Protein AF-A0A7S0C0J3-F1 (afdb_monomer)

Sequence (155 aa):
MLMSYGDRIESPFVNVDAAPNLANSPLGFLKENFEFEYLTSRITFLQGLLNWLGAIAIELIMPDPGESVASRKMDKFGGFLLINIILIMLSFYNGHMNYYPNYFMMLSRWVSVAWTRYVWRWPLRPMMILIGPSMIYTTFLGYEAFTAKSDDDDD

Organism: NCBI:txid420281

Radius of gyration: 25.5 Å; Cα contacts (8 Å, |Δi|>4): 63; chains: 1; bounding box: 83×39×64 Å

Nearest PDB structures (foldseek):
  4d2e-assembly1_B  TM=4.403E-01  e=3.940E+00  Escherichia coli K-12

Foldseek 3Di:
DDDDDDDDDDDPPPPPPPDDDDQPDPLRNCCVPPVLVSLCVVVCVLVVVLVVLLVQLCVLQDDDDPDDPVSNVVSPVVSVVSVVVNVVCQVVQCVPPPPANGPVRSVVVNVVCCCCVAPVDPPHDVVVVVVVVVVVVVVVVVVCVVPDDPPPDDD

Mean predicted aligned error: 13.35 Å

Structure (mmCIF, N/CA/C/O backbone):
data_AF-A0A7S0C0J3-F1
#
_entry.id   AF-A0A7S0C0J3-F1
#
loop_
_atom_site.group_PDB
_atom_site.id
_atom_site.type_symbol
_atom_site.label_atom_id
_atom_site.label_alt_id
_atom_site.label_comp_id
_atom_site.label_asym_id
_atom_site.label_entity_id
_atom_site.label_seq_id
_atom_site.pdbx_PDB_ins_code
_atom_site.Cartn_x
_atom_site.Cartn_y
_atom_site.Cartn_z
_atom_site.occupancy
_atom_site.B_iso_or_equiv
_atom_site.auth_seq_id
_atom_site.auth_comp_id
_atom_site.auth_asym_id
_atom_site.auth_atom_id
_atom_site.pdbx_PDB_model_num
ATOM 1 N N . MET A 1 1 ? 53.785 -19.958 -34.635 1.00 43.00 1 MET A N 1
ATOM 2 C CA . MET A 1 1 ? 52.810 -18.926 -34.228 1.00 43.00 1 MET A CA 1
ATOM 3 C C . MET A 1 1 ? 52.331 -19.314 -32.835 1.00 43.00 1 MET A C 1
ATOM 5 O O . MET A 1 1 ? 51.416 -20.112 -32.709 1.00 43.00 1 MET A O 1
ATOM 9 N N . LEU A 1 2 ? 53.096 -18.919 -31.814 1.00 37.25 2 LEU A N 1
ATOM 10 C CA . LEU A 1 2 ? 52.932 -19.354 -30.424 1.00 37.25 2 LEU A CA 1
ATOM 11 C C . LEU A 1 2 ? 52.226 -18.258 -29.621 1.00 37.25 2 LEU A C 1
ATOM 13 O O . LEU A 1 2 ? 52.558 -17.083 -29.762 1.00 37.25 2 LEU A O 1
ATOM 17 N N . MET A 1 3 ? 51.265 -18.682 -28.798 1.00 44.12 3 MET A N 1
ATOM 18 C CA . MET A 1 3 ? 50.641 -17.900 -27.731 1.00 44.12 3 MET A CA 1
ATOM 19 C C . MET A 1 3 ? 51.694 -17.252 -26.823 1.00 44.12 3 MET A C 1
ATOM 21 O O . MET A 1 3 ? 52.670 -17.903 -26.453 1.00 44.12 3 MET A O 1
ATOM 25 N N . SER A 1 4 ? 51.428 -16.021 -26.386 1.00 44.91 4 SER A N 1
ATOM 26 C CA . SER A 1 4 ? 51.983 -15.480 -25.145 1.00 44.91 4 SER A CA 1
ATOM 27 C C . SER A 1 4 ? 50.822 -15.153 -24.212 1.00 44.91 4 SER A C 1
ATOM 29 O O . SER A 1 4 ? 49.944 -14.359 -24.546 1.00 44.91 4 SER A O 1
ATOM 31 N N . TYR A 1 5 ? 50.814 -15.852 -23.084 1.00 42.97 5 TYR A N 1
ATOM 32 C CA . TYR A 1 5 ? 49.894 -15.749 -21.960 1.00 42.97 5 TYR A CA 1
ATOM 33 C C . TYR A 1 5 ? 50.676 -15.041 -20.842 1.00 42.97 5 TYR A C 1
ATOM 35 O O . TYR A 1 5 ? 51.760 -15.503 -20.489 1.00 42.97 5 TYR A O 1
ATOM 43 N N . GLY A 1 6 ? 50.157 -13.928 -20.319 1.00 38.34 6 GLY A N 1
ATOM 44 C CA . GLY A 1 6 ? 50.759 -13.159 -19.219 1.00 38.34 6 GLY A CA 1
ATOM 45 C C . GLY A 1 6 ? 50.585 -11.655 -19.441 1.00 38.34 6 GLY A C 1
ATOM 46 O O . GLY A 1 6 ? 51.317 -11.043 -20.207 1.00 38.34 6 GLY A O 1
ATOM 47 N N . ASP A 1 7 ? 49.503 -11.061 -18.946 1.00 36.84 7 ASP A N 1
ATOM 48 C CA . ASP A 1 7 ? 49.406 -10.505 -17.584 1.00 36.84 7 ASP A CA 1
ATOM 49 C C . ASP A 1 7 ? 49.758 -9.012 -17.539 1.00 36.84 7 ASP A C 1
ATOM 51 O O . ASP A 1 7 ? 50.923 -8.629 -17.408 1.00 36.84 7 ASP A O 1
ATOM 55 N N . ARG A 1 8 ? 48.715 -8.172 -17.547 1.00 40.06 8 ARG A N 1
ATOM 56 C CA . ARG A 1 8 ? 48.396 -7.285 -16.413 1.00 40.06 8 ARG A CA 1
ATOM 57 C C . ARG A 1 8 ? 47.114 -6.492 -16.674 1.00 40.06 8 ARG A C 1
ATOM 59 O O . ARG A 1 8 ? 47.096 -5.538 -17.433 1.00 40.06 8 ARG A O 1
ATOM 66 N N . ILE A 1 9 ? 46.048 -6.958 -16.028 1.00 47.50 9 ILE A N 1
ATOM 67 C CA . ILE A 1 9 ? 45.027 -6.192 -15.297 1.00 47.50 9 ILE A CA 1
ATOM 68 C C . ILE A 1 9 ? 45.136 -4.667 -15.482 1.00 47.50 9 ILE A C 1
ATOM 70 O O . ILE A 1 9 ? 45.730 -3.975 -14.661 1.00 47.50 9 ILE A O 1
ATOM 74 N N . GLU A 1 10 ? 44.495 -4.135 -16.516 1.00 41.72 10 GLU A N 1
ATOM 75 C CA . GLU A 1 10 ? 44.010 -2.759 -16.493 1.00 41.72 10 GLU A CA 1
ATOM 76 C C . GLU A 1 10 ? 42.518 -2.840 -16.201 1.00 41.72 10 GLU A C 1
ATOM 78 O O . GLU A 1 10 ? 41.691 -3.113 -17.068 1.00 41.72 10 GLU A O 1
ATOM 83 N N . SER A 1 11 ? 42.175 -2.686 -14.923 1.00 56.69 11 SER A N 1
ATOM 84 C CA . SER A 1 11 ? 40.818 -2.340 -14.529 1.00 56.69 11 SER A CA 1
ATOM 85 C C . SER A 1 11 ? 40.443 -1.054 -15.264 1.00 56.69 11 SER A C 1
ATOM 87 O O . SER A 1 11 ? 41.085 -0.030 -14.998 1.00 56.69 11 SER A O 1
ATOM 89 N N . PRO A 1 12 ? 39.409 -1.022 -16.121 1.00 44.31 12 PRO A N 1
ATOM 90 C CA . PRO A 1 12 ? 38.838 0.252 -16.464 1.00 44.31 12 PRO A CA 1
ATOM 91 C C . PRO A 1 12 ? 38.016 0.621 -15.237 1.00 44.31 12 PRO A C 1
ATOM 93 O O . PRO A 1 12 ? 36.871 0.199 -15.068 1.00 44.31 12 PRO A O 1
ATOM 96 N N . PHE A 1 13 ? 38.647 1.365 -14.328 1.00 45.75 13 PHE A N 1
ATOM 97 C CA . PHE A 1 13 ? 37.917 2.289 -13.485 1.00 45.75 13 PHE A CA 1
ATOM 98 C C . PHE A 1 13 ? 36.865 2.933 -14.379 1.00 45.75 13 PHE A C 1
ATOM 100 O O . PHE A 1 13 ? 37.190 3.506 -15.421 1.00 45.75 13 PHE A O 1
ATOM 107 N N . VAL A 1 14 ? 35.604 2.712 -14.011 1.00 50.91 14 VAL A N 1
ATOM 108 C CA . VAL A 1 14 ? 34.451 3.362 -14.617 1.00 50.91 14 VAL A CA 1
ATOM 109 C C . VAL A 1 14 ? 34.832 4.822 -14.787 1.00 50.91 14 VAL A C 1
ATOM 111 O O . VAL A 1 14 ? 35.183 5.478 -13.810 1.00 50.91 14 VAL A O 1
ATOM 114 N N . ASN A 1 15 ? 34.859 5.286 -16.032 1.00 41.25 15 ASN A N 1
ATOM 115 C CA . ASN A 1 15 ? 35.166 6.664 -16.363 1.00 41.25 15 ASN A CA 1
ATOM 116 C C . ASN A 1 15 ? 34.078 7.536 -15.715 1.00 41.25 15 ASN A C 1
ATOM 118 O O . ASN A 1 15 ? 32.964 7.633 -16.231 1.00 41.25 15 ASN A O 1
ATOM 122 N N . VAL A 1 16 ? 34.377 8.071 -14.527 1.00 52.56 16 VAL A N 1
ATOM 123 C CA . VAL A 1 16 ? 33.437 8.831 -13.683 1.00 52.56 16 VAL A CA 1
ATOM 124 C C . VAL A 1 16 ? 33.031 10.143 -14.366 1.00 52.56 16 VAL A C 1
ATOM 126 O O . VAL A 1 16 ? 31.985 10.705 -14.054 1.00 52.56 16 VAL A O 1
ATOM 129 N N . ASP A 1 17 ? 33.785 10.569 -15.379 1.00 46.69 17 ASP A N 1
ATOM 130 C CA . ASP A 1 17 ? 33.630 11.868 -16.029 1.00 46.69 17 ASP A CA 1
ATOM 131 C C . ASP A 1 17 ? 32.735 11.830 -17.284 1.00 46.69 17 ASP A C 1
ATOM 133 O O . ASP A 1 17 ? 32.555 12.848 -17.951 1.00 46.69 17 ASP A O 1
ATOM 137 N N . ALA A 1 18 ? 32.129 10.678 -17.607 1.00 43.69 18 ALA A N 1
ATOM 138 C CA . ALA A 1 18 ? 31.234 10.511 -18.761 1.00 43.69 18 ALA A CA 1
ATOM 139 C C . ALA A 1 18 ? 29.764 10.227 -18.391 1.00 43.69 18 ALA A C 1
ATOM 141 O O . ALA A 1 18 ? 28.984 9.815 -19.251 1.00 43.69 18 ALA A O 1
ATOM 142 N N . ALA A 1 19 ? 29.362 10.417 -17.131 1.00 46.34 19 ALA A N 1
ATOM 143 C CA . ALA A 1 19 ? 27.988 10.172 -16.704 1.00 46.34 19 ALA A CA 1
ATOM 144 C C . ALA A 1 19 ? 27.127 11.444 -16.868 1.00 46.34 19 ALA A C 1
ATOM 146 O O . ALA A 1 19 ? 27.309 12.405 -16.115 1.00 46.34 19 ALA A O 1
ATOM 147 N N . PRO A 1 20 ? 26.182 11.496 -17.830 1.00 47.94 20 PRO A N 1
ATOM 148 C CA . PRO A 1 20 ? 25.272 12.625 -17.947 1.00 47.94 20 PRO A CA 1
ATOM 149 C C . PRO A 1 20 ? 24.373 12.643 -16.707 1.00 47.94 20 PRO A C 1
ATOM 151 O O . PRO A 1 20 ? 23.551 11.753 -16.538 1.00 47.94 20 PRO A O 1
ATOM 154 N N . ASN A 1 21 ? 24.553 13.646 -15.840 1.00 51.59 21 ASN A N 1
ATOM 155 C CA . ASN A 1 21 ? 23.746 13.890 -14.641 1.00 51.59 21 ASN A CA 1
ATOM 156 C C . ASN A 1 21 ? 23.506 12.632 -13.796 1.00 51.59 21 ASN A C 1
ATOM 158 O O . ASN A 1 21 ? 22.384 12.141 -13.715 1.00 51.59 21 ASN A O 1
ATOM 162 N N . LEU A 1 22 ? 24.565 12.141 -13.141 1.00 51.06 22 LEU A N 1
ATOM 163 C CA . LEU A 1 22 ? 24.448 11.151 -12.071 1.00 51.06 22 LEU A CA 1
ATOM 164 C C . LEU A 1 22 ? 23.320 11.565 -11.132 1.00 51.06 22 LEU A C 1
ATOM 166 O O . LEU A 1 22 ? 23.393 12.600 -10.471 1.00 51.06 22 LEU A O 1
ATOM 170 N N . ALA A 1 23 ? 22.270 10.759 -11.107 1.00 55.09 23 ALA A N 1
ATOM 171 C CA . ALA A 1 23 ? 21.183 10.866 -10.168 1.00 55.09 23 ALA A CA 1
ATOM 172 C C . ALA A 1 23 ? 21.624 11.375 -8.783 1.00 55.09 23 ALA A C 1
ATOM 174 O O . ALA A 1 23 ? 22.298 10.675 -8.030 1.00 55.09 23 ALA A O 1
ATOM 175 N N . ASN A 1 24 ? 21.165 12.572 -8.412 1.00 69.56 24 ASN A N 1
ATOM 176 C CA . ASN A 1 24 ? 21.500 13.249 -7.149 1.00 69.56 24 ASN A CA 1
ATOM 177 C C . ASN A 1 24 ? 21.007 12.515 -5.878 1.00 69.56 24 ASN A C 1
ATOM 179 O O . ASN A 1 24 ? 21.077 13.047 -4.774 1.00 69.56 24 ASN A O 1
ATOM 183 N N . SER A 1 25 ? 20.453 11.308 -6.016 1.00 76.62 25 SER A N 1
ATOM 184 C CA . SER A 1 25 ? 20.063 10.434 -4.913 1.00 76.62 25 SER A CA 1
ATOM 185 C C . SER A 1 25 ? 20.093 8.962 -5.351 1.00 76.62 25 SER A C 1
ATOM 187 O O . SER A 1 25 ? 19.843 8.674 -6.527 1.00 76.62 25 SER A O 1
ATOM 189 N N . PRO A 1 26 ? 20.290 8.006 -4.421 1.00 77.94 26 PRO A N 1
ATOM 190 C CA . PRO A 1 26 ? 20.195 6.569 -4.712 1.00 77.94 26 PRO A CA 1
ATOM 191 C C . PRO A 1 26 ? 18.872 6.167 -5.388 1.00 77.94 26 PRO A C 1
ATOM 193 O O . PRO A 1 26 ? 18.838 5.293 -6.251 1.00 77.94 26 PRO A O 1
ATOM 196 N N . LEU A 1 27 ? 17.777 6.854 -5.045 1.00 77.81 27 LEU A N 1
ATOM 197 C CA . LEU A 1 27 ? 16.467 6.682 -5.678 1.00 77.81 27 LEU A CA 1
ATOM 198 C C . LEU A 1 27 ? 16.442 7.169 -7.130 1.00 77.81 27 LEU A C 1
ATOM 200 O O . LEU A 1 27 ? 15.814 6.531 -7.973 1.00 77.81 27 LEU A O 1
ATOM 204 N N . GLY A 1 28 ? 17.130 8.269 -7.439 1.00 76.50 28 GLY A N 1
ATOM 205 C CA . GLY A 1 28 ? 17.292 8.719 -8.818 1.00 76.50 28 GLY A CA 1
ATOM 206 C C . GLY A 1 28 ? 18.087 7.709 -9.652 1.00 76.50 28 GLY A C 1
ATOM 207 O O . GLY A 1 28 ? 17.720 7.447 -10.794 1.00 76.50 28 GLY A O 1
ATOM 208 N N . PHE A 1 29 ? 19.114 7.081 -9.063 1.00 81.62 29 PHE A N 1
ATOM 209 C CA . PHE A 1 29 ? 19.967 6.123 -9.771 1.00 81.62 29 PHE A CA 1
ATOM 210 C C . 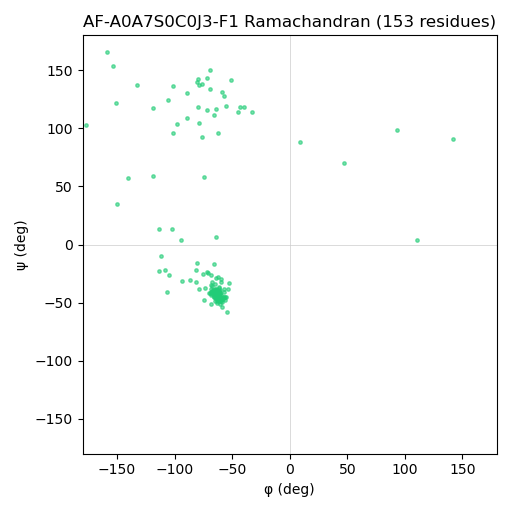PHE A 1 29 ? 19.182 4.862 -10.134 1.00 81.62 29 PHE A C 1
ATOM 212 O O . PHE A 1 29 ? 19.257 4.372 -11.265 1.00 81.62 29 PHE A O 1
ATOM 219 N N . LEU A 1 30 ? 18.368 4.377 -9.187 1.00 81.62 30 LEU A N 1
ATOM 220 C CA . LEU A 1 30 ? 17.423 3.290 -9.425 1.00 81.62 30 LEU A CA 1
ATOM 221 C C . LEU A 1 30 ? 16.411 3.660 -10.507 1.00 81.62 30 LEU A C 1
ATOM 223 O O . LEU A 1 30 ? 16.135 2.845 -11.373 1.00 81.62 30 LEU A O 1
ATOM 227 N N . LYS A 1 31 ? 15.882 4.884 -10.515 1.00 80.06 31 LYS A N 1
ATOM 228 C CA . LYS A 1 31 ? 14.927 5.312 -11.544 1.00 80.06 31 LYS A CA 1
ATOM 229 C C . LYS A 1 31 ? 15.530 5.282 -12.955 1.00 80.06 31 LYS A C 1
ATOM 231 O O . LYS A 1 31 ? 14.825 4.925 -13.893 1.0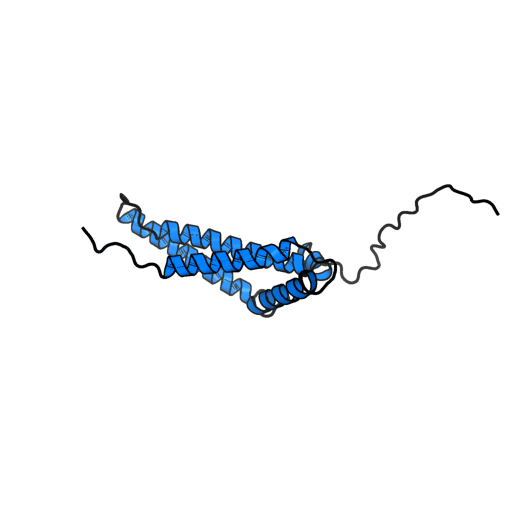0 80.06 31 LYS A O 1
ATOM 236 N N . GLU A 1 32 ? 16.799 5.647 -13.112 1.00 80.75 32 GLU A N 1
ATOM 237 C CA . GLU A 1 32 ? 17.466 5.705 -14.422 1.00 80.75 32 GLU A CA 1
ATOM 238 C C . GLU A 1 32 ? 17.904 4.334 -14.946 1.00 80.75 32 GLU A C 1
ATOM 240 O O . GLU A 1 32 ? 17.773 4.069 -16.138 1.00 80.75 32 GLU A O 1
ATOM 245 N N . ASN A 1 33 ? 18.384 3.451 -14.067 1.00 82.06 33 ASN A N 1
ATOM 246 C CA . ASN A 1 33 ? 18.978 2.171 -14.472 1.00 82.06 33 ASN A CA 1
ATOM 247 C C . ASN A 1 33 ? 18.064 0.961 -14.210 1.00 82.06 33 ASN A C 1
ATOM 249 O O . ASN A 1 33 ? 18.161 -0.061 -14.887 1.00 82.06 33 ASN A O 1
ATOM 253 N N . PHE A 1 34 ? 17.165 1.073 -13.232 1.00 83.56 34 PHE A N 1
ATOM 254 C CA . PHE A 1 34 ? 16.379 -0.019 -12.654 1.00 83.56 34 PHE A CA 1
ATOM 255 C C . PHE A 1 34 ? 14.936 0.436 -12.364 1.00 83.56 34 PHE A C 1
ATOM 257 O O . PHE A 1 34 ? 14.451 0.396 -11.231 1.00 83.56 34 PHE A O 1
ATOM 264 N N . GLU A 1 35 ? 14.243 0.906 -13.410 1.00 81.94 35 GLU A N 1
ATOM 265 C CA . GLU A 1 35 ? 12.904 1.514 -13.307 1.00 81.94 35 GLU A CA 1
ATOM 266 C C . GLU A 1 35 ? 11.896 0.609 -12.570 1.00 81.94 35 GLU A C 1
ATOM 268 O O . GLU A 1 35 ? 11.093 1.086 -11.769 1.00 81.94 35 GLU A O 1
ATOM 273 N N . PHE A 1 36 ? 11.956 -0.709 -12.787 1.00 83.50 36 PHE A N 1
ATOM 274 C CA . PHE A 1 36 ? 11.071 -1.664 -12.115 1.00 83.50 36 PHE A CA 1
ATOM 275 C C . PHE A 1 36 ? 11.325 -1.735 -10.604 1.00 83.50 36 PHE A C 1
ATOM 277 O O . PHE A 1 36 ? 10.380 -1.743 -9.816 1.00 83.50 36 PHE A O 1
ATOM 284 N N . GLU A 1 37 ? 12.589 -1.791 -10.194 1.00 84.38 37 GLU A N 1
ATOM 285 C CA . GLU A 1 37 ? 13.018 -1.857 -8.801 1.00 84.38 37 GLU A CA 1
ATOM 286 C C . GLU A 1 37 ? 12.677 -0.551 -8.070 1.00 84.38 37 GLU A C 1
ATOM 288 O O . GLU A 1 37 ? 12.185 -0.586 -6.938 1.00 84.38 37 GLU A O 1
ATOM 293 N N . TYR A 1 38 ? 12.840 0.591 -8.748 1.00 85.88 38 TYR A N 1
ATOM 294 C CA . TYR A 1 38 ? 12.381 1.893 -8.267 1.00 85.88 38 TYR A CA 1
ATOM 295 C C . TYR A 1 38 ? 10.866 1.903 -8.017 1.00 85.88 38 TYR A C 1
ATOM 297 O O . TYR A 1 38 ? 10.417 2.233 -6.916 1.00 85.88 38 TYR A O 1
ATOM 305 N N . LEU A 1 39 ? 10.076 1.512 -9.024 1.00 85.12 39 LEU A N 1
ATOM 306 C CA . LEU A 1 39 ? 8.615 1.503 -8.940 1.00 85.12 39 LEU A CA 1
ATOM 307 C C . LEU A 1 39 ? 8.121 0.539 -7.860 1.00 85.12 39 LEU A C 1
ATOM 309 O O . LEU A 1 39 ? 7.295 0.917 -7.032 1.00 85.12 39 LEU A O 1
ATOM 313 N N . THR A 1 40 ? 8.675 -0.674 -7.828 1.00 86.00 40 THR A N 1
ATOM 314 C CA . THR A 1 40 ? 8.330 -1.693 -6.832 1.00 86.00 40 THR A CA 1
ATOM 315 C C . THR A 1 40 ? 8.600 -1.174 -5.428 1.00 86.00 40 THR A C 1
ATOM 317 O O . THR A 1 40 ? 7.694 -1.203 -4.606 1.00 86.00 40 THR A O 1
ATOM 320 N N . SER A 1 41 ? 9.787 -0.616 -5.170 1.00 85.56 41 SER A N 1
ATOM 321 C CA . SER A 1 41 ? 10.148 -0.106 -3.840 1.00 85.56 41 SER A CA 1
ATOM 322 C C . SER A 1 41 ? 9.213 1.010 -3.369 1.00 85.56 41 SER A C 1
ATOM 324 O O . SER A 1 41 ? 8.822 1.036 -2.206 1.00 85.56 41 SER A O 1
ATOM 326 N N . ARG A 1 42 ? 8.819 1.932 -4.261 1.00 85.31 42 ARG A N 1
ATOM 327 C CA . ARG A 1 42 ? 7.905 3.026 -3.893 1.00 85.31 42 ARG A CA 1
ATOM 328 C C . ARG A 1 42 ? 6.481 2.546 -3.632 1.00 85.31 42 ARG A C 1
ATOM 330 O O . ARG A 1 42 ? 5.859 3.033 -2.689 1.00 85.31 42 ARG A O 1
ATOM 337 N N . ILE A 1 43 ? 5.977 1.629 -4.459 1.00 87.25 43 ILE A N 1
ATOM 338 C CA . ILE A 1 43 ? 4.618 1.086 -4.340 1.00 87.25 43 ILE A CA 1
ATOM 339 C C . ILE A 1 43 ? 4.507 0.224 -3.083 1.00 87.25 43 ILE A C 1
ATOM 341 O O . ILE A 1 43 ? 3.619 0.460 -2.268 1.00 87.25 43 ILE A O 1
ATOM 345 N N . THR A 1 44 ? 5.422 -0.729 -2.879 1.00 88.19 44 THR A N 1
ATOM 346 C CA . THR A 1 44 ? 5.356 -1.647 -1.733 1.00 88.19 44 THR A CA 1
ATOM 347 C C . THR A 1 44 ? 5.583 -0.932 -0.410 1.00 88.19 44 THR A C 1
ATOM 349 O O . THR A 1 44 ? 4.915 -1.263 0.565 1.00 88.19 44 THR A O 1
ATOM 352 N N . PHE A 1 45 ? 6.456 0.081 -0.368 1.00 88.38 45 PHE A N 1
ATOM 353 C CA . PHE A 1 45 ? 6.640 0.898 0.829 1.00 88.38 45 PHE A CA 1
ATOM 354 C C . PHE A 1 45 ? 5.367 1.665 1.190 1.00 88.38 45 PHE A C 1
ATOM 356 O O . PHE A 1 45 ? 4.911 1.583 2.329 1.00 88.38 45 PHE A O 1
ATOM 363 N N . LEU A 1 46 ? 4.766 2.381 0.228 1.00 87.69 46 LEU A N 1
ATOM 364 C CA . LEU A 1 46 ? 3.544 3.141 0.494 1.00 87.69 46 LEU A CA 1
ATOM 365 C C . LEU A 1 46 ? 2.393 2.205 0.877 1.00 87.69 46 LEU A C 1
ATOM 367 O O . LEU A 1 46 ? 1.725 2.442 1.876 1.00 87.69 46 LEU A O 1
ATOM 371 N N . GLN A 1 47 ? 2.187 1.126 0.124 1.00 88.44 47 GLN A N 1
ATOM 372 C CA . GLN A 1 47 ? 1.136 0.151 0.405 1.00 88.44 47 GLN A CA 1
ATOM 373 C C . GLN A 1 47 ? 1.335 -0.532 1.765 1.00 88.44 47 GLN A C 1
ATOM 375 O O . GLN A 1 47 ? 0.379 -0.665 2.522 1.00 88.44 47 GLN A O 1
ATOM 380 N N . GLY A 1 48 ? 2.567 -0.921 2.106 1.00 90.19 48 GLY A N 1
ATOM 381 C CA . GLY A 1 48 ? 2.892 -1.507 3.405 1.00 90.19 48 GLY A CA 1
ATOM 382 C C . GLY A 1 48 ? 2.639 -0.538 4.559 1.00 90.19 48 GLY A C 1
ATOM 383 O O . GLY A 1 48 ? 2.027 -0.919 5.553 1.00 90.19 48 GLY A O 1
ATOM 384 N N . LEU A 1 49 ? 3.034 0.727 4.400 1.00 91.00 49 LEU A N 1
ATOM 385 C CA . LEU A 1 49 ? 2.802 1.770 5.395 1.00 91.00 49 LEU A CA 1
ATOM 386 C C . LEU A 1 49 ? 1.308 2.040 5.607 1.00 91.00 49 LEU A C 1
ATOM 388 O O . LEU A 1 49 ? 0.857 2.124 6.746 1.00 91.00 49 LEU A O 1
ATOM 392 N N . LEU A 1 50 ? 0.538 2.140 4.521 1.00 91.12 50 LEU A N 1
ATOM 393 C CA . LEU A 1 50 ? -0.909 2.347 4.582 1.00 91.12 50 LEU A CA 1
ATOM 394 C C . LEU A 1 50 ? -1.627 1.161 5.224 1.00 91.12 50 LEU A C 1
ATOM 396 O O . LEU A 1 50 ? -2.493 1.369 6.068 1.00 91.12 50 LEU A O 1
ATOM 400 N N . ASN A 1 51 ? -1.246 -0.068 4.871 1.00 91.69 51 ASN A N 1
ATOM 401 C CA . ASN A 1 51 ? -1.817 -1.272 5.467 1.00 91.69 51 ASN A CA 1
ATOM 402 C C . ASN A 1 51 ? -1.510 -1.357 6.964 1.00 91.69 51 ASN A C 1
ATOM 404 O O . ASN A 1 51 ? -2.396 -1.673 7.751 1.00 91.69 51 ASN A O 1
ATOM 408 N N . TRP A 1 52 ? -0.274 -1.051 7.363 1.00 94.31 52 TRP A N 1
ATOM 409 C CA . TRP A 1 52 ? 0.131 -1.069 8.765 1.00 94.31 52 TRP A CA 1
ATOM 410 C C . TRP A 1 52 ? -0.602 -0.004 9.591 1.00 94.31 52 TRP A C 1
ATOM 412 O O . TRP A 1 52 ? -1.192 -0.325 10.619 1.00 94.31 52 TRP A O 1
ATOM 422 N N . LEU A 1 53 ? -0.646 1.245 9.113 1.00 92.38 53 LEU A N 1
ATOM 423 C CA . LEU A 1 53 ? -1.395 2.316 9.779 1.00 92.38 53 LEU A CA 1
ATOM 424 C C . LEU A 1 53 ? -2.900 2.025 9.813 1.00 92.38 53 LEU A C 1
ATOM 426 O O . LEU A 1 53 ? -3.556 2.304 10.813 1.00 92.38 53 LEU A O 1
ATOM 430 N N . GLY A 1 54 ? -3.441 1.457 8.733 1.00 91.88 54 GLY A N 1
ATOM 431 C CA . GLY A 1 54 ? -4.838 1.048 8.648 1.00 91.88 54 GLY A CA 1
ATOM 432 C C . GLY A 1 54 ? -5.182 -0.046 9.655 1.00 91.88 54 GLY A C 1
ATOM 433 O O . GLY A 1 54 ? -6.208 0.056 10.319 1.00 91.88 54 GLY A O 1
ATOM 434 N N . ALA A 1 55 ? -4.311 -1.044 9.826 1.00 93.81 55 ALA A N 1
ATOM 435 C CA . ALA A 1 55 ? -4.490 -2.095 10.824 1.00 93.81 55 ALA A CA 1
ATOM 436 C C . ALA A 1 55 ? -4.539 -1.522 12.248 1.00 93.81 55 ALA A C 1
ATOM 438 O O . ALA A 1 55 ? -5.478 -1.817 12.980 1.00 93.81 55 ALA A O 1
ATOM 439 N N . ILE A 1 56 ? -3.606 -0.627 12.599 1.00 93.06 56 ILE A N 1
ATOM 440 C CA . ILE A 1 56 ? -3.601 0.048 13.909 1.00 93.06 56 ILE A CA 1
ATOM 441 C C . ILE A 1 56 ? -4.861 0.903 14.090 1.00 93.06 56 ILE A C 1
ATOM 443 O O . ILE A 1 56 ? -5.465 0.915 15.159 1.00 93.06 56 ILE A O 1
ATOM 447 N N . ALA A 1 57 ? -5.286 1.624 13.050 1.00 92.62 57 ALA A N 1
ATOM 448 C CA . ALA A 1 57 ? -6.501 2.426 13.122 1.00 92.62 57 ALA A CA 1
ATOM 449 C C . ALA A 1 57 ? -7.745 1.554 13.363 1.00 92.62 57 ALA A C 1
ATOM 451 O O . ALA A 1 57 ? -8.607 1.942 14.146 1.00 92.62 57 ALA A O 1
ATOM 452 N N . ILE A 1 58 ? -7.831 0.385 12.720 1.00 93.31 58 ILE A N 1
ATOM 453 C CA . ILE A 1 58 ? -8.921 -0.575 12.931 1.00 93.31 58 ILE A CA 1
ATOM 454 C C . ILE A 1 58 ? -8.873 -1.140 14.350 1.00 93.31 58 ILE A C 1
ATOM 456 O O . ILE A 1 58 ? -9.914 -1.179 14.998 1.00 93.31 58 ILE A O 1
ATOM 460 N N . GLU A 1 59 ? -7.693 -1.520 14.838 1.00 92.25 59 GLU A N 1
ATOM 461 C CA . GLU A 1 59 ? -7.491 -2.030 16.199 1.00 92.25 59 GLU A CA 1
ATOM 462 C C . GLU A 1 59 ? -7.991 -1.029 17.251 1.00 92.25 59 GLU A C 1
ATOM 464 O O . GLU A 1 59 ? -8.776 -1.392 18.115 1.00 92.25 59 GLU A O 1
ATOM 469 N N . LEU A 1 60 ? -7.663 0.259 17.102 1.00 90.56 60 LEU A N 1
ATOM 470 C CA . LEU A 1 60 ? -8.140 1.318 18.003 1.00 90.56 60 LEU A CA 1
ATOM 471 C C . LEU A 1 60 ? -9.651 1.601 17.899 1.00 90.56 60 LEU A C 1
ATOM 473 O O . LEU A 1 60 ? -10.263 2.136 18.825 1.00 90.56 60 LEU A O 1
ATOM 477 N N . ILE A 1 61 ? -10.269 1.320 16.751 1.00 91.69 61 ILE A N 1
ATOM 478 C CA . ILE A 1 61 ? -11.705 1.559 16.537 1.00 91.69 61 ILE A CA 1
ATOM 479 C C . ILE A 1 61 ? -12.539 0.365 17.017 1.00 91.69 61 ILE A C 1
ATOM 481 O O . ILE A 1 61 ? -13.692 0.553 17.432 1.00 91.69 61 ILE A O 1
ATOM 485 N N . MET A 1 62 ? -11.979 -0.843 16.937 1.00 90.94 62 MET A N 1
ATOM 486 C CA . MET A 1 62 ? -12.649 -2.084 17.294 1.00 90.94 62 MET A CA 1
ATOM 487 C C . MET A 1 62 ? -12.873 -2.159 18.809 1.00 90.94 62 MET A C 1
ATOM 489 O O . MET A 1 62 ? -11.982 -1.828 19.586 1.00 90.94 62 MET A O 1
ATOM 493 N N . PRO A 1 63 ? -14.081 -2.541 19.258 1.00 86.62 63 PRO A N 1
ATOM 494 C CA . PRO A 1 63 ? -14.371 -2.521 20.672 1.00 86.62 63 PRO A CA 1
ATOM 495 C C . PRO A 1 63 ? -13.828 -3.722 21.450 1.00 86.62 63 PRO A C 1
ATOM 497 O O . PRO A 1 63 ? -14.317 -4.830 21.258 1.00 86.62 63 PRO A O 1
ATOM 500 N N . ASP A 1 64 ? -12.938 -3.478 22.417 1.00 88.81 64 ASP A N 1
ATOM 501 C CA . ASP A 1 64 ? -12.501 -4.511 23.361 1.00 88.81 64 ASP A CA 1
ATOM 502 C C . ASP A 1 64 ? -13.511 -4.785 24.498 1.00 88.81 64 ASP A C 1
ATOM 504 O O . ASP A 1 64 ? -14.074 -3.847 25.094 1.00 88.81 64 ASP A O 1
ATOM 508 N N . PRO A 1 65 ? -13.745 -6.069 24.844 1.00 83.00 65 PRO A N 1
ATOM 509 C CA . PRO A 1 65 ? -14.605 -6.453 25.955 1.00 83.00 65 PRO A CA 1
ATOM 510 C C . PRO A 1 65 ? -13.928 -6.124 27.294 1.00 83.00 65 PRO A C 1
ATOM 512 O O . PRO A 1 65 ? -12.907 -6.701 27.655 1.00 83.00 65 PRO A O 1
ATOM 515 N N . GLY A 1 66 ? -14.523 -5.203 28.057 1.00 84.00 66 GLY A N 1
ATOM 516 C CA . GLY A 1 66 ? -14.023 -4.772 29.375 1.00 84.00 66 GLY A CA 1
ATOM 517 C C . GLY A 1 66 ? -13.473 -3.345 29.419 1.00 84.00 66 GLY A C 1
ATOM 518 O O . GLY A 1 66 ? -12.995 -2.895 30.460 1.00 84.00 66 GLY A O 1
ATOM 519 N N . GLU A 1 67 ? -13.558 -2.613 28.314 1.00 84.12 67 GLU A N 1
ATOM 520 C CA . GLU A 1 67 ? -12.995 -1.275 28.218 1.00 84.12 67 GLU A CA 1
ATOM 521 C C . GLU A 1 67 ? -13.870 -0.184 28.859 1.00 84.12 67 GLU A C 1
ATOM 523 O O . GLU A 1 67 ? -15.101 -0.184 28.764 1.00 84.12 67 GLU A O 1
ATOM 528 N N . SER A 1 68 ? -13.222 0.794 29.499 1.00 88.88 68 SER A N 1
ATOM 529 C CA . SER A 1 68 ? -13.909 1.945 30.086 1.00 88.88 68 SER A CA 1
ATOM 530 C C . SER A 1 68 ? -14.490 2.876 29.010 1.00 88.88 68 SER A C 1
ATOM 532 O O . SER A 1 68 ? -13.926 3.048 27.930 1.00 88.88 68 SER A O 1
ATOM 534 N N . VAL A 1 69 ? -15.594 3.567 29.321 1.00 87.69 69 VAL A N 1
ATOM 535 C CA . VAL A 1 69 ? -16.232 4.527 28.393 1.00 87.69 69 VAL A CA 1
ATOM 536 C C . VAL A 1 69 ? -15.286 5.672 27.997 1.00 87.69 69 VAL A C 1
ATOM 538 O O . VAL A 1 69 ? -15.409 6.225 26.903 1.00 87.69 69 VAL A O 1
ATOM 541 N N . ALA A 1 70 ? -14.355 6.049 28.878 1.00 87.31 70 ALA A N 1
ATOM 542 C CA . ALA A 1 70 ? -13.376 7.101 28.612 1.00 87.31 70 ALA A CA 1
ATOM 543 C C . ALA A 1 70 ? -12.280 6.625 27.645 1.00 87.31 70 ALA A C 1
ATOM 545 O O . ALA A 1 70 ? -12.033 7.307 26.649 1.00 87.31 70 ALA A O 1
ATOM 546 N N . SER A 1 71 ? -11.706 5.441 27.889 1.00 87.00 71 SER A N 1
ATOM 547 C CA . SER A 1 71 ? -10.744 4.782 26.990 1.00 87.00 71 SER A CA 1
ATOM 548 C C . SER A 1 71 ? -11.333 4.619 25.588 1.00 87.00 71 SER A C 1
ATOM 550 O O . SER A 1 71 ? -10.761 5.121 24.627 1.00 87.00 71 SER A O 1
ATOM 552 N N . ARG A 1 72 ? -12.592 4.168 25.497 1.00 88.38 72 ARG A N 1
ATOM 553 C CA . ARG A 1 72 ? -13.300 3.978 24.220 1.00 88.38 72 ARG A CA 1
ATOM 554 C C . ARG A 1 72 ? -13.381 5.240 23.376 1.00 88.38 72 ARG A C 1
ATOM 556 O O . ARG A 1 72 ? -13.349 5.185 22.147 1.00 88.38 72 ARG A O 1
ATOM 563 N N . LYS A 1 73 ? -13.575 6.391 24.021 1.00 89.12 73 LYS A N 1
ATOM 564 C CA . LYS A 1 73 ? -13.632 7.682 23.326 1.00 89.12 73 LYS A CA 1
ATOM 565 C C . LYS A 1 73 ? -12.245 8.127 22.871 1.00 89.12 73 LYS A C 1
ATOM 567 O O . LYS A 1 73 ? -12.140 8.701 21.789 1.00 89.12 73 LYS A O 1
ATOM 572 N N . MET A 1 74 ? -11.213 7.864 23.672 1.00 91.75 74 MET A N 1
ATOM 573 C CA . MET A 1 74 ? -9.827 8.171 23.320 1.00 91.75 74 MET A CA 1
ATOM 574 C C . MET A 1 74 ? -9.319 7.294 22.175 1.00 91.75 74 MET A C 1
ATOM 576 O O . MET A 1 74 ? -8.744 7.836 21.235 1.00 91.75 74 MET A O 1
ATOM 580 N N . ASP A 1 75 ? -9.611 5.997 22.190 1.00 91.19 75 ASP A N 1
ATOM 581 C CA . ASP A 1 75 ? -9.138 5.061 21.166 1.00 91.19 75 ASP A CA 1
ATOM 582 C C . ASP A 1 75 ? -9.823 5.325 19.824 1.00 91.19 75 ASP A C 1
ATOM 584 O O . ASP A 1 75 ? -9.156 5.482 18.801 1.00 91.19 75 ASP A O 1
ATOM 588 N N . LYS A 1 76 ? -11.138 5.590 19.834 1.00 90.44 76 LYS A N 1
ATOM 589 C CA . LYS A 1 76 ? -11.842 6.084 18.640 1.00 90.44 76 LYS A CA 1
ATOM 590 C C . LYS A 1 76 ? -11.239 7.381 18.106 1.00 90.44 76 LYS A C 1
ATOM 592 O O . LYS A 1 76 ? -11.051 7.510 16.898 1.00 90.44 76 LYS A O 1
ATOM 597 N N . PHE A 1 77 ? -10.939 8.345 18.977 1.00 92.62 77 PHE A N 1
ATOM 598 C CA . PHE A 1 77 ? -10.295 9.591 18.560 1.00 92.62 77 PHE A CA 1
ATOM 599 C C . PHE A 1 77 ? -8.915 9.332 17.933 1.00 92.62 77 PHE A C 1
ATOM 601 O O . PHE A 1 77 ? -8.630 9.871 16.864 1.00 92.62 77 PHE A O 1
ATOM 608 N N . GLY A 1 78 ? -8.099 8.468 18.544 1.00 91.69 78 GLY A N 1
ATOM 609 C CA . GLY A 1 78 ? -6.796 8.051 18.024 1.00 91.69 78 GLY A CA 1
ATOM 610 C C . GLY A 1 78 ? -6.894 7.370 16.657 1.00 91.69 78 GLY A C 1
ATOM 611 O O . GLY A 1 78 ? -6.183 7.757 15.728 1.00 91.69 78 GLY A O 1
ATOM 612 N N . GLY A 1 79 ? -7.835 6.438 16.492 1.00 91.69 79 GLY A N 1
ATOM 613 C CA . GLY A 1 79 ? -8.105 5.773 15.218 1.00 91.69 79 GLY A CA 1
ATOM 614 C C . GLY A 1 79 ? -8.510 6.754 14.113 1.00 91.69 79 GLY A C 1
ATOM 615 O O . GLY A 1 79 ? -7.939 6.732 13.021 1.00 91.69 79 GLY A O 1
ATOM 616 N N . PHE A 1 80 ? -9.420 7.694 14.395 1.00 93.25 80 PHE A N 1
ATOM 617 C CA . PHE A 1 80 ? -9.793 8.732 13.423 1.00 93.25 80 PHE A CA 1
ATOM 618 C C . PHE A 1 80 ? -8.657 9.718 13.122 1.00 93.25 80 PHE A C 1
ATOM 620 O O . PHE A 1 80 ? -8.553 10.213 11.996 1.00 93.25 80 PHE A O 1
ATOM 627 N N . LEU A 1 81 ? -7.785 10.008 14.089 1.00 93.81 81 LEU A N 1
ATOM 628 C CA . LEU A 1 81 ? -6.598 10.830 13.865 1.00 93.81 81 LEU A CA 1
ATOM 629 C C . LEU A 1 81 ? -5.611 10.123 12.923 1.00 93.81 81 LEU A C 1
ATOM 631 O O . LEU A 1 81 ? -5.105 10.754 11.995 1.00 93.81 81 LEU A O 1
ATOM 635 N N . LEU A 1 82 ? -5.409 8.812 13.085 1.00 91.50 82 LEU A N 1
ATOM 636 C CA . LEU A 1 82 ? -4.604 8.004 12.164 1.00 91.50 82 LEU A CA 1
ATOM 637 C C . LEU A 1 82 ? -5.203 7.955 10.753 1.00 91.50 82 LEU A C 1
ATOM 639 O O . LEU A 1 82 ? -4.470 8.134 9.781 1.00 91.50 82 LEU A O 1
ATOM 643 N N . ILE A 1 83 ? -6.524 7.800 10.622 1.00 92.69 83 ILE A N 1
ATOM 644 C CA . ILE A 1 83 ? -7.206 7.870 9.317 1.00 92.69 83 ILE A CA 1
ATOM 645 C C . ILE A 1 83 ? -6.971 9.234 8.655 1.00 92.69 83 ILE A C 1
ATOM 647 O O . ILE A 1 83 ? -6.653 9.299 7.468 1.00 92.69 83 ILE A O 1
ATOM 651 N N . ASN A 1 84 ? -7.061 10.330 9.412 1.00 91.81 84 ASN A N 1
ATOM 652 C CA . ASN A 1 84 ? -6.762 11.662 8.883 1.00 91.81 84 ASN A CA 1
ATOM 653 C C . ASN A 1 84 ? -5.306 11.786 8.415 1.00 91.81 84 ASN A C 1
ATOM 655 O O . ASN A 1 84 ? -5.063 12.330 7.338 1.00 91.81 84 ASN A O 1
ATOM 659 N N . ILE A 1 85 ? -4.342 11.246 9.168 1.00 91.38 85 ILE A N 1
ATOM 660 C CA . ILE A 1 85 ? -2.935 11.207 8.743 1.00 91.38 85 ILE A CA 1
ATOM 661 C C . ILE A 1 85 ? -2.793 10.423 7.433 1.00 91.38 85 ILE A C 1
ATOM 663 O O . ILE A 1 85 ? -2.155 10.920 6.509 1.00 91.38 85 ILE A O 1
ATOM 667 N N . ILE A 1 86 ? -3.428 9.254 7.309 1.00 91.50 86 ILE A N 1
ATOM 668 C CA . ILE A 1 86 ? -3.428 8.453 6.075 1.00 91.50 86 ILE A CA 1
ATOM 669 C C . ILE A 1 86 ? -3.947 9.275 4.883 1.00 91.50 86 ILE A C 1
ATOM 671 O O . ILE A 1 86 ? -3.303 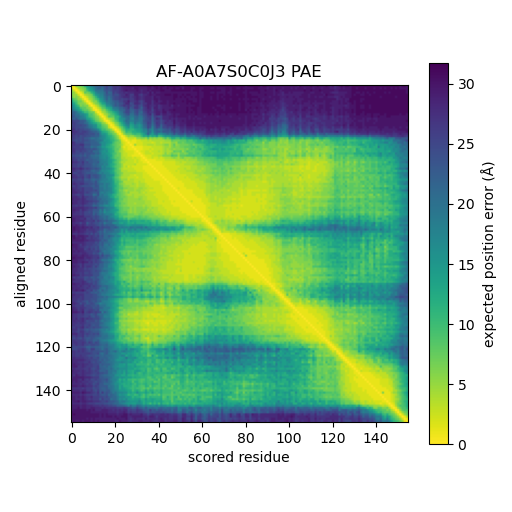9.318 3.831 1.00 91.50 86 ILE A O 1
ATOM 675 N N . LEU A 1 87 ? -5.080 9.965 5.043 1.00 89.06 87 LEU A N 1
ATOM 676 C CA . LEU A 1 87 ? -5.663 10.802 3.989 1.00 89.06 87 LEU A CA 1
ATOM 677 C C . LEU A 1 87 ? -4.746 11.973 3.607 1.00 89.06 87 LEU A C 1
ATOM 679 O O . LEU A 1 87 ? -4.584 12.268 2.420 1.00 89.06 87 LEU A O 1
ATOM 683 N N . ILE A 1 88 ? -4.099 12.603 4.591 1.00 87.81 88 ILE A N 1
ATOM 684 C CA . ILE A 1 88 ? -3.098 13.649 4.358 1.00 87.81 88 ILE A CA 1
ATOM 685 C C . ILE A 1 88 ? -1.911 13.075 3.578 1.00 87.81 88 ILE A C 1
ATOM 687 O O . ILE A 1 88 ? -1.522 13.655 2.567 1.00 87.81 88 ILE A O 1
ATOM 691 N N . MET A 1 89 ? -1.366 11.923 3.980 1.00 85.25 89 MET A N 1
ATOM 692 C CA . MET A 1 89 ? -0.252 11.280 3.276 1.00 85.25 89 MET A CA 1
ATOM 693 C C . MET A 1 89 ? -0.603 10.987 1.816 1.00 85.25 89 MET A C 1
ATOM 695 O O . MET A 1 89 ? 0.191 11.306 0.935 1.00 85.25 89 MET A O 1
ATOM 699 N N . LEU A 1 90 ? -1.797 10.452 1.545 1.00 84.44 90 LEU A N 1
ATOM 700 C CA . LEU A 1 90 ? -2.277 10.197 0.183 1.00 84.44 90 LEU A CA 1
ATOM 701 C C . LEU A 1 90 ? -2.419 11.488 -0.639 1.00 84.44 90 LEU A C 1
ATOM 703 O O . LEU A 1 90 ? -1.994 11.531 -1.795 1.00 84.44 90 LEU A O 1
ATOM 707 N N . SER A 1 91 ? -2.963 12.548 -0.035 1.00 81.62 91 SER A N 1
ATOM 708 C CA . SER A 1 91 ? -3.111 13.864 -0.668 1.00 81.62 91 SER A CA 1
ATOM 709 C C . SER A 1 91 ? -1.753 14.486 -1.021 1.00 81.62 91 SER A C 1
ATOM 711 O O . SER A 1 91 ? -1.515 14.878 -2.167 1.00 81.62 91 SER A O 1
ATOM 713 N N . PHE A 1 92 ? -0.813 14.484 -0.069 1.00 79.06 92 PHE A N 1
ATOM 714 C CA . PHE A 1 92 ? 0.548 14.974 -0.285 1.00 79.06 92 PHE A CA 1
ATOM 715 C C . PHE A 1 92 ? 1.293 14.143 -1.327 1.00 79.06 92 PHE A C 1
ATOM 717 O O . PHE A 1 92 ? 1.966 14.713 -2.188 1.00 79.06 92 PHE A O 1
ATOM 724 N N . TYR A 1 93 ? 1.156 12.815 -1.286 1.00 75.19 93 TYR A N 1
ATOM 725 C CA . TYR A 1 93 ? 1.829 11.924 -2.225 1.00 75.19 93 TYR A CA 1
ATOM 726 C C . TYR A 1 93 ? 1.382 12.186 -3.661 1.00 75.19 93 TYR A C 1
ATOM 728 O O . TYR A 1 93 ? 2.221 12.204 -4.558 1.00 75.19 93 TYR A O 1
ATOM 736 N N . ASN A 1 94 ? 0.089 12.442 -3.884 1.00 75.19 94 ASN A N 1
ATOM 737 C CA . ASN A 1 94 ? -0.426 12.710 -5.223 1.00 75.19 94 ASN A CA 1
ATOM 738 C C . ASN A 1 94 ? 0.1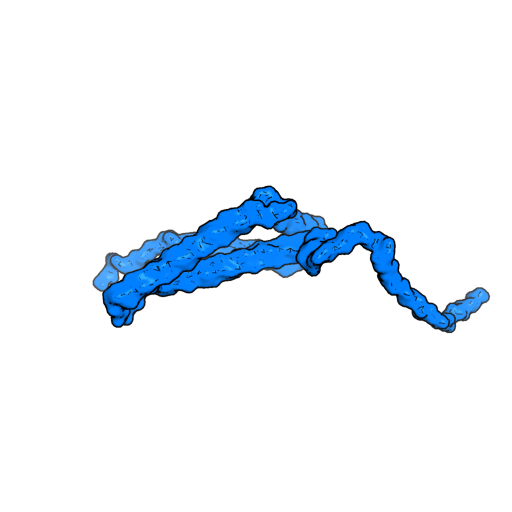49 14.012 -5.815 1.00 75.19 94 ASN A C 1
ATOM 740 O O . ASN A 1 94 ? 0.495 14.043 -6.991 1.00 75.19 94 ASN A O 1
ATOM 744 N N . GLY A 1 95 ? 0.313 15.056 -4.993 1.00 65.12 95 GLY A N 1
ATOM 745 C CA . GLY A 1 95 ? 0.861 16.350 -5.424 1.00 65.12 95 GLY A CA 1
ATOM 746 C C . GLY A 1 95 ? 2.393 16.431 -5.511 1.00 65.12 95 GLY A C 1
ATOM 747 O O . GLY A 1 95 ? 2.907 17.274 -6.237 1.00 65.12 95 GLY A O 1
ATOM 748 N N . HIS A 1 96 ? 3.134 15.568 -4.804 1.00 69.75 96 HIS A N 1
ATOM 749 C CA . HIS A 1 96 ? 4.608 15.622 -4.723 1.00 69.75 96 HIS A CA 1
ATOM 750 C C . HIS A 1 96 ? 5.321 14.582 -5.600 1.00 69.75 96 HIS A C 1
ATOM 752 O O . HIS A 1 96 ? 6.524 14.336 -5.450 1.00 69.75 96 HIS A O 1
ATOM 758 N N . MET A 1 97 ? 4.614 13.934 -6.526 1.00 68.12 97 MET A N 1
ATOM 759 C CA . MET A 1 97 ? 5.274 13.071 -7.500 1.00 68.12 97 MET A CA 1
ATOM 760 C C . MET A 1 97 ? 5.896 13.904 -8.621 1.00 68.12 97 MET A C 1
ATOM 762 O O . MET A 1 97 ? 5.230 14.345 -9.545 1.00 68.12 97 MET A O 1
ATOM 766 N N . ASN A 1 98 ? 7.219 14.045 -8.568 1.00 67.50 98 ASN A N 1
ATOM 767 C CA . ASN A 1 98 ? 7.987 14.751 -9.599 1.00 67.50 98 ASN A CA 1
ATOM 768 C C . ASN A 1 98 ? 8.084 13.985 -10.932 1.00 67.50 98 ASN A C 1
ATOM 770 O O . ASN A 1 98 ? 8.348 14.584 -11.968 1.00 67.50 98 ASN A O 1
ATOM 774 N N . TYR A 1 99 ? 7.923 12.657 -10.912 1.00 70.00 99 TYR A N 1
ATOM 775 C CA . TYR A 1 99 ? 8.189 11.792 -12.074 1.00 70.00 99 TYR A CA 1
ATOM 776 C C . TYR A 1 99 ? 6.935 11.209 -12.728 1.00 70.00 99 TYR A C 1
ATOM 778 O O . TYR A 1 99 ? 6.990 10.809 -13.887 1.00 70.00 99 TYR A O 1
ATOM 786 N N . TYR A 1 100 ? 5.823 11.145 -11.996 1.00 75.62 100 TYR A N 1
ATOM 787 C CA . TYR A 1 100 ? 4.554 10.606 -12.479 1.00 75.62 100 TYR A CA 1
ATOM 788 C C . TYR A 1 100 ? 3.430 11.573 -12.108 1.00 75.62 100 TYR A C 1
ATOM 790 O O . TYR A 1 100 ? 3.415 12.035 -10.972 1.00 75.62 100 TYR A O 1
ATOM 798 N N . PRO A 1 101 ? 2.472 11.857 -13.005 1.00 77.31 101 PRO A N 1
ATOM 799 C CA . PRO A 1 101 ? 1.422 12.844 -12.732 1.00 77.31 101 PRO A CA 1
ATOM 800 C C . PRO A 1 101 ? 0.494 12.473 -11.571 1.00 77.31 101 PRO A C 1
ATOM 802 O O . PRO A 1 101 ? -0.098 13.344 -10.947 1.00 77.31 101 PRO A O 1
ATOM 805 N N . ASN A 1 102 ? 0.313 11.176 -11.323 1.00 80.38 102 ASN A N 1
ATOM 806 C CA . ASN A 1 102 ? -0.516 10.640 -10.251 1.00 80.38 102 ASN A CA 1
ATOM 807 C C . ASN A 1 102 ? -0.088 9.197 -9.921 1.00 80.38 102 ASN A C 1
ATOM 809 O O . ASN A 1 102 ? 0.633 8.546 -10.689 1.00 80.38 102 ASN A O 1
ATOM 813 N N . TYR A 1 103 ? -0.549 8.690 -8.775 1.00 80.06 103 TYR A N 1
ATOM 814 C CA . TYR A 1 103 ? -0.164 7.367 -8.272 1.00 80.06 103 TYR A CA 1
ATOM 815 C C . TYR A 1 103 ? -0.656 6.252 -9.201 1.00 80.06 103 TYR A C 1
ATOM 817 O O . TYR A 1 103 ? 0.032 5.256 -9.421 1.00 80.06 103 TYR A O 1
ATOM 825 N N . PHE A 1 104 ? -1.824 6.455 -9.812 1.00 82.31 104 PHE A N 1
ATOM 826 C CA . PHE A 1 104 ? -2.414 5.510 -10.751 1.00 82.31 104 PHE A CA 1
ATOM 827 C C . PHE A 1 104 ? -1.550 5.323 -12.007 1.00 82.31 104 PHE A C 1
ATOM 829 O O . PHE A 1 104 ? -1.311 4.196 -12.436 1.00 82.31 104 PHE A O 1
ATOM 836 N N . MET A 1 105 ? -0.998 6.405 -12.561 1.00 83.12 105 MET A N 1
ATOM 837 C CA . MET A 1 105 ? -0.069 6.333 -13.687 1.00 83.12 105 MET A CA 1
ATOM 838 C C . MET A 1 105 ? 1.215 5.596 -13.306 1.00 83.12 105 MET A C 1
ATOM 840 O O . MET A 1 105 ? 1.681 4.764 -14.084 1.00 83.12 105 MET A O 1
ATOM 844 N N . MET A 1 106 ? 1.742 5.824 -12.100 1.00 84.00 106 MET A N 1
ATOM 845 C CA . MET A 1 106 ? 2.895 5.079 -11.586 1.00 84.00 106 MET A CA 1
ATOM 846 C C . MET A 1 106 ? 2.603 3.569 -11.488 1.00 84.00 106 MET A C 1
ATOM 848 O O . MET A 1 106 ? 3.424 2.757 -11.918 1.00 84.00 106 MET A O 1
ATOM 852 N N . LEU A 1 107 ? 1.413 3.186 -11.010 1.00 85.38 107 LEU A N 1
ATOM 853 C CA . LEU A 1 107 ? 0.973 1.788 -10.950 1.00 85.38 107 LEU A CA 1
ATOM 854 C C . LEU A 1 107 ? 0.816 1.176 -12.350 1.00 85.38 107 LEU A C 1
ATOM 856 O O . LEU A 1 107 ? 1.306 0.078 -12.604 1.00 85.38 107 LEU A O 1
ATOM 860 N N . SER A 1 108 ? 0.192 1.897 -13.285 1.00 85.44 108 SER A N 1
ATOM 861 C CA . SER A 1 108 ? 0.036 1.432 -14.669 1.00 85.44 108 SER A CA 1
ATOM 862 C C . SER A 1 108 ? 1.391 1.204 -15.352 1.00 85.44 108 SER A C 1
ATOM 864 O O . SER A 1 108 ? 1.586 0.203 -16.048 1.00 85.44 108 SER A O 1
ATOM 866 N N . ARG A 1 109 ? 2.369 2.084 -15.085 1.00 86.44 109 ARG A N 1
ATOM 867 C CA . ARG A 1 109 ? 3.741 1.940 -15.568 1.00 86.44 109 ARG A CA 1
ATOM 868 C C . ARG A 1 109 ? 4.410 0.721 -14.948 1.00 86.44 109 ARG A C 1
ATOM 870 O O . ARG A 1 109 ? 5.045 -0.037 -15.677 1.00 86.44 109 ARG A O 1
ATOM 877 N N . TRP A 1 110 ? 4.225 0.493 -13.649 1.00 86.50 110 TRP A N 1
ATOM 878 C CA . TRP A 1 110 ? 4.734 -0.701 -12.976 1.00 86.50 110 TRP A CA 1
ATOM 879 C C . TRP A 1 110 ? 4.189 -1.982 -13.612 1.00 86.50 110 TRP A C 1
ATOM 881 O O . TRP A 1 110 ? 4.983 -2.853 -13.956 1.00 86.50 110 TRP A O 1
ATOM 891 N N . VAL A 1 111 ? 2.879 -2.063 -13.873 1.00 84.88 111 VAL A N 1
ATOM 892 C CA . VAL A 1 111 ? 2.267 -3.217 -14.557 1.00 84.88 111 VAL A CA 1
ATOM 893 C C . VAL A 1 111 ? 2.860 -3.406 -15.954 1.00 84.88 111 VAL A C 1
ATOM 895 O O . VAL A 1 111 ? 3.251 -4.515 -16.314 1.00 84.88 111 VAL A O 1
ATOM 898 N N . SER A 1 112 ? 2.984 -2.330 -16.734 1.00 85.75 112 SER A N 1
ATOM 899 C CA . SER A 1 112 ? 3.544 -2.383 -18.090 1.00 85.75 112 SER A CA 1
ATOM 900 C C . SER A 1 112 ? 5.005 -2.858 -18.105 1.00 85.75 112 SER A C 1
ATOM 902 O O . SER A 1 112 ? 5.375 -3.738 -18.891 1.00 85.75 112 SER A O 1
ATOM 904 N N . VAL A 1 113 ? 5.838 -2.328 -17.204 1.00 84.38 113 VAL A N 1
ATOM 905 C CA . VAL A 1 113 ? 7.248 -2.718 -17.070 1.00 84.38 113 VAL A CA 1
ATOM 906 C C . VAL A 1 113 ? 7.366 -4.152 -16.547 1.00 84.38 113 VAL A C 1
ATOM 908 O O . VAL A 1 113 ? 8.178 -4.920 -17.068 1.00 84.38 113 VAL A O 1
ATOM 911 N N . ALA A 1 114 ? 6.536 -4.545 -15.577 1.00 81.56 114 ALA A N 1
ATOM 912 C CA . ALA A 1 114 ? 6.480 -5.911 -15.065 1.00 81.56 114 ALA A CA 1
ATOM 913 C C . ALA A 1 114 ? 6.127 -6.902 -16.184 1.00 81.56 114 ALA A C 1
ATOM 915 O O . ALA A 1 114 ? 6.829 -7.889 -16.396 1.00 81.56 114 ALA A O 1
ATOM 916 N N . TRP A 1 115 ? 5.092 -6.601 -16.966 1.00 80.88 115 TRP A N 1
ATOM 917 C CA . TRP A 1 115 ? 4.668 -7.438 -18.083 1.00 80.88 115 TRP A CA 1
ATOM 918 C C . TRP A 1 115 ? 5.772 -7.589 -19.134 1.00 80.88 115 TRP A C 1
ATOM 920 O O . TRP A 1 115 ? 6.146 -8.698 -19.519 1.00 80.88 115 TRP A O 1
ATOM 930 N N . THR A 1 116 ? 6.379 -6.473 -19.538 1.00 80.94 116 THR A N 1
ATOM 931 C CA . THR A 1 116 ? 7.437 -6.472 -20.556 1.00 80.94 116 THR A CA 1
ATOM 932 C C . THR A 1 116 ? 8.683 -7.231 -20.088 1.00 80.94 116 THR A C 1
ATOM 934 O O . THR A 1 116 ? 9.302 -7.958 -20.867 1.00 80.94 116 THR A O 1
ATOM 937 N N . ARG A 1 117 ? 9.061 -7.088 -18.811 1.00 74.50 117 ARG A N 1
ATOM 938 C CA . ARG A 1 117 ? 10.285 -7.682 -18.256 1.00 74.50 117 ARG A CA 1
ATOM 939 C C . ARG A 1 117 ? 10.132 -9.154 -17.878 1.00 74.50 117 ARG A C 1
ATOM 941 O O . ARG A 1 117 ? 11.118 -9.879 -17.976 1.00 74.50 117 ARG A O 1
ATOM 948 N N . TYR A 1 118 ? 8.947 -9.580 -17.441 1.00 73.50 118 TYR A N 1
ATOM 949 C CA . TYR A 1 118 ? 8.745 -10.909 -16.854 1.00 73.50 118 TYR A CA 1
ATOM 950 C C . TYR A 1 118 ? 7.854 -11.842 -17.676 1.00 73.50 118 TYR A C 1
ATOM 952 O O . TYR A 1 118 ? 7.980 -13.055 -17.521 1.00 73.50 118 TYR A O 1
ATOM 960 N N . VAL A 1 119 ? 6.992 -11.307 -18.544 1.00 72.19 119 VAL A N 1
ATOM 961 C CA . VAL A 1 119 ? 6.093 -12.110 -19.389 1.00 72.19 119 VAL A CA 1
ATOM 962 C C . VAL A 1 119 ? 6.562 -12.121 -20.841 1.00 72.19 119 VAL A C 1
ATOM 964 O O . VAL A 1 119 ? 6.542 -13.169 -21.479 1.00 72.19 119 VAL A O 1
ATOM 967 N N . TRP A 1 120 ? 7.023 -10.979 -21.362 1.00 72.50 120 TRP A N 1
ATOM 968 C CA . TRP A 1 120 ? 7.355 -10.850 -22.787 1.00 72.50 120 TRP A CA 1
ATOM 969 C C . TRP A 1 120 ? 8.830 -11.112 -23.136 1.00 72.50 120 TRP A C 1
ATOM 971 O O . TRP A 1 120 ? 9.131 -11.590 -24.228 1.00 72.50 120 TRP A O 1
ATOM 981 N N . ARG A 1 121 ? 9.779 -10.801 -22.241 1.00 69.75 121 ARG A N 1
ATOM 982 C CA . ARG A 1 121 ? 11.216 -11.031 -22.484 1.00 69.75 121 ARG A CA 1
ATOM 983 C C . ARG A 1 121 ? 11.661 -12.423 -22.035 1.00 69.75 121 ARG A C 1
ATOM 985 O O . ARG A 1 121 ? 11.448 -12.819 -20.895 1.00 69.75 121 ARG A O 1
ATOM 992 N N . TRP A 1 122 ? 12.361 -13.122 -22.926 1.00 63.25 122 TRP A N 1
ATOM 993 C CA . TRP A 1 122 ? 13.079 -14.361 -22.620 1.00 63.25 122 TRP A CA 1
ATOM 994 C C . TRP A 1 122 ? 14.433 -14.029 -21.954 1.00 63.25 122 TRP A C 1
ATOM 996 O O . TRP A 1 122 ? 15.082 -13.077 -22.398 1.00 63.25 122 TRP A O 1
ATOM 1006 N N . PRO A 1 123 ? 14.906 -14.765 -20.928 1.00 72.06 123 PRO A N 1
ATOM 1007 C CA . PRO A 1 123 ? 14.311 -15.952 -20.309 1.00 72.06 123 PRO A CA 1
ATOM 1008 C C . PRO A 1 123 ? 13.128 -15.646 -19.389 1.00 72.06 123 PRO A C 1
ATOM 1010 O O . PRO A 1 123 ? 13.180 -14.729 -18.567 1.00 72.06 123 PRO A O 1
ATOM 1013 N N . LEU A 1 124 ? 12.086 -16.478 -19.498 1.00 69.38 124 LEU A N 1
ATOM 1014 C CA . LEU A 1 124 ? 10.942 -16.459 -18.589 1.00 69.38 124 LEU A CA 1
ATOM 1015 C C . LEU A 1 124 ? 11.422 -16.693 -17.155 1.00 69.38 124 LEU A C 1
ATOM 1017 O O . LEU A 1 124 ? 12.178 -17.625 -16.879 1.00 69.38 124 LEU A O 1
ATOM 1021 N N . ARG A 1 125 ? 10.968 -15.847 -16.230 1.00 72.19 125 ARG A N 1
ATOM 1022 C CA . ARG A 1 125 ? 11.284 -15.971 -14.805 1.00 72.19 125 ARG A CA 1
ATOM 1023 C C . ARG A 1 125 ? 10.114 -16.674 -14.102 1.00 72.19 125 ARG A C 1
ATOM 1025 O O . ARG A 1 125 ? 9.091 -16.029 -13.867 1.00 72.19 125 ARG A O 1
ATOM 1032 N N . PRO A 1 126 ? 10.237 -17.968 -13.747 1.00 69.94 126 PRO A N 1
ATOM 1033 C CA . PRO A 1 126 ? 9.105 -18.802 -13.326 1.00 69.94 126 PRO A CA 1
ATOM 1034 C C . PRO A 1 126 ? 8.407 -18.314 -12.051 1.00 69.94 126 PRO A C 1
ATOM 1036 O O . PRO A 1 126 ? 7.202 -18.494 -11.911 1.00 69.94 126 PRO A O 1
ATOM 1039 N N . MET A 1 127 ? 9.118 -17.619 -11.158 1.00 71.56 127 MET A N 1
ATOM 1040 C CA . MET A 1 127 ? 8.524 -17.083 -9.925 1.00 71.56 127 MET A CA 1
ATOM 1041 C C . MET A 1 127 ? 7.365 -16.111 -10.184 1.00 71.56 127 MET A C 1
ATOM 1043 O O . MET A 1 127 ? 6.411 -16.098 -9.417 1.00 71.56 127 MET A O 1
ATOM 1047 N N . MET A 1 128 ? 7.393 -15.341 -11.277 1.00 66.25 128 MET A N 1
ATOM 1048 C CA . MET A 1 128 ? 6.295 -14.414 -11.594 1.00 66.25 128 MET A CA 1
ATOM 1049 C C . MET A 1 128 ? 5.057 -15.133 -12.135 1.00 66.25 128 MET A C 1
ATOM 1051 O O . MET A 1 128 ? 3.945 -14.645 -11.961 1.00 66.25 128 MET A O 1
ATOM 1055 N N . ILE A 1 129 ? 5.231 -16.311 -12.741 1.00 72.94 129 ILE A N 1
ATOM 1056 C CA . ILE A 1 129 ? 4.115 -17.138 -13.214 1.00 72.94 129 ILE A CA 1
ATOM 1057 C C . ILE A 1 129 ? 3.325 -17.682 -12.018 1.00 72.94 129 ILE A C 1
ATOM 1059 O O . ILE A 1 129 ? 2.103 -17.741 -12.082 1.00 72.94 129 ILE A O 1
ATOM 1063 N N . LEU A 1 130 ? 3.997 -17.999 -10.905 1.00 79.94 130 LEU A N 1
A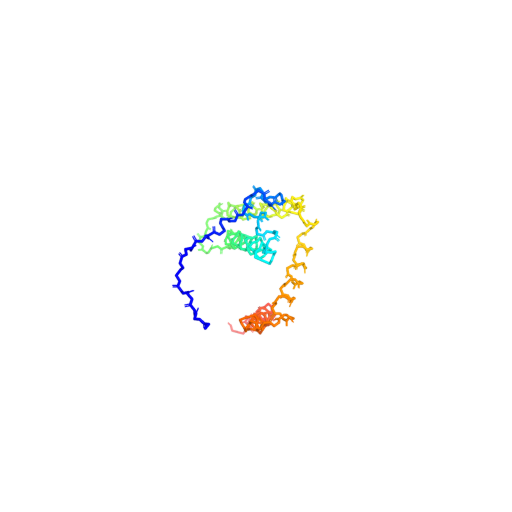TOM 1064 C CA . LEU A 1 130 ? 3.356 -18.480 -9.674 1.00 79.94 130 LEU A CA 1
ATOM 1065 C C . LEU A 1 130 ? 2.553 -17.397 -8.933 1.00 79.94 130 LEU A C 1
ATOM 1067 O O . LEU A 1 130 ? 1.613 -17.723 -8.208 1.00 79.94 130 LEU A O 1
ATOM 1071 N N . ILE A 1 131 ? 2.880 -16.115 -9.131 1.00 78.31 131 ILE A N 1
ATOM 1072 C CA . ILE A 1 131 ? 2.143 -15.004 -8.507 1.00 78.31 131 ILE A CA 1
ATOM 1073 C C . ILE A 1 131 ? 0.713 -14.923 -9.047 1.00 78.31 131 ILE A C 1
ATOM 1075 O O . ILE A 1 131 ? -0.207 -14.676 -8.274 1.00 78.31 131 ILE A O 1
ATOM 1079 N N . GLY A 1 132 ? 0.509 -15.159 -10.348 1.00 78.94 132 GLY A N 1
ATOM 1080 C CA . GLY A 1 132 ? -0.814 -15.079 -10.977 1.00 78.94 132 GLY A CA 1
ATOM 1081 C C . GLY A 1 132 ? -1.861 -15.965 -10.285 1.00 78.94 132 GLY A C 1
ATOM 1082 O O . GLY A 1 132 ? -2.851 -15.434 -9.78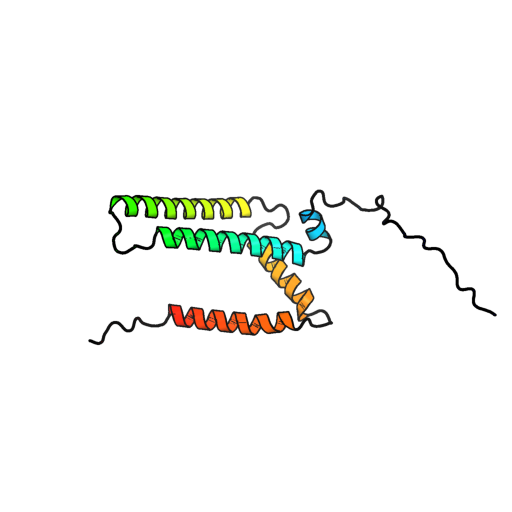1 1.00 78.94 132 GLY A O 1
ATOM 1083 N N . PRO A 1 133 ? -1.635 -17.289 -10.184 1.00 85.56 133 PRO A N 1
ATOM 1084 C CA . PRO A 1 133 ? -2.525 -18.201 -9.470 1.00 85.56 133 PRO A CA 1
ATOM 1085 C C . PRO A 1 133 ? -2.739 -17.820 -8.001 1.00 85.56 133 PRO A C 1
ATOM 1087 O O . PRO A 1 133 ? -3.870 -17.858 -7.527 1.00 85.56 133 PRO A O 1
ATOM 1090 N N . SER A 1 134 ? -1.683 -17.399 -7.295 1.00 83.62 134 SER A N 1
ATOM 1091 C CA . SER A 1 134 ? -1.774 -16.982 -5.888 1.00 83.62 134 SER A CA 1
ATOM 1092 C C . SER A 1 134 ? -2.683 -15.757 -5.697 1.00 83.62 134 SER A C 1
ATOM 1094 O O . SER A 1 134 ? -3.540 -15.740 -4.812 1.00 83.62 134 SER A O 1
ATOM 1096 N N . MET A 1 135 ? -2.565 -14.756 -6.575 1.00 80.88 135 MET A N 1
ATOM 1097 C CA . MET A 1 135 ? -3.402 -13.550 -6.546 1.00 80.88 135 MET A CA 1
ATOM 1098 C C . MET A 1 135 ? -4.871 -13.859 -6.858 1.00 80.88 135 MET A C 1
ATOM 1100 O O . MET A 1 135 ? -5.765 -13.335 -6.189 1.00 80.88 135 MET A O 1
ATOM 1104 N N . ILE A 1 136 ? -5.125 -14.728 -7.843 1.00 87.31 136 ILE A N 1
ATOM 1105 C CA . ILE A 1 136 ? -6.482 -15.176 -8.193 1.00 87.31 136 ILE A CA 1
ATOM 1106 C C . ILE A 1 136 ? -7.111 -15.912 -7.009 1.00 87.31 136 ILE A C 1
ATOM 1108 O O . ILE A 1 136 ? -8.225 -15.585 -6.608 1.00 87.31 136 ILE A O 1
ATOM 1112 N N . TYR A 1 137 ? -6.379 -16.854 -6.414 1.00 91.06 137 TYR A N 1
ATOM 1113 C CA . TYR A 1 137 ? -6.857 -17.631 -5.275 1.00 91.06 137 TYR A CA 1
ATOM 1114 C C . TYR A 1 137 ? -7.136 -16.753 -4.047 1.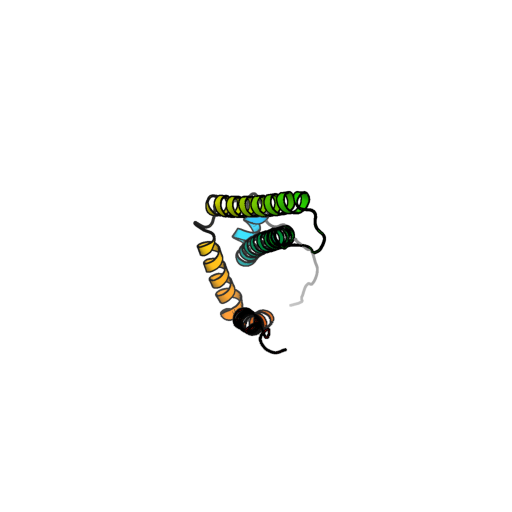00 91.06 137 TYR A C 1
ATOM 1116 O O . TYR A 1 137 ? -8.184 -16.879 -3.424 1.00 91.06 137 TYR A O 1
ATOM 1124 N N . THR A 1 138 ? -6.255 -15.795 -3.747 1.00 87.50 138 THR A N 1
ATOM 1125 C CA . THR A 1 138 ? -6.455 -14.848 -2.635 1.00 87.50 138 THR A CA 1
ATOM 1126 C C . THR A 1 138 ? -7.687 -13.968 -2.857 1.00 87.50 138 THR A C 1
ATOM 1128 O O . THR A 1 138 ? -8.443 -13.713 -1.924 1.00 87.50 138 THR A O 1
ATOM 1131 N N . THR A 1 139 ? -7.922 -13.526 -4.096 1.00 85.94 139 THR A N 1
ATOM 1132 C CA . THR A 1 139 ? -9.107 -12.727 -4.446 1.00 85.94 139 THR A CA 1
ATOM 1133 C C . THR A 1 139 ? -10.385 -13.554 -4.327 1.00 85.94 139 THR A C 1
ATOM 1135 O O . THR A 1 139 ? -11.388 -13.049 -3.830 1.00 85.94 139 THR A O 1
ATOM 1138 N N . PHE A 1 140 ? -10.341 -14.823 -4.742 1.00 92.06 140 PHE A N 1
ATOM 1139 C CA . PHE A 1 140 ? -11.451 -15.759 -4.588 1.00 92.06 140 PHE A CA 1
ATOM 1140 C C . PHE A 1 140 ? -11.811 -15.969 -3.111 1.00 92.06 140 PHE A C 1
ATOM 1142 O O . PHE A 1 140 ? -12.961 -15.757 -2.739 1.00 92.06 140 PHE A O 1
ATOM 1149 N N . LEU A 1 141 ? -10.825 -16.279 -2.262 1.00 90.44 141 LEU A N 1
ATOM 1150 C CA . LEU A 1 141 ? -11.043 -16.438 -0.820 1.00 90.44 141 LEU A CA 1
ATOM 1151 C C . LEU A 1 141 ? -11.544 -15.151 -0.157 1.00 90.44 141 LEU A C 1
ATOM 1153 O O . LEU A 1 141 ? -12.419 -15.196 0.701 1.00 90.44 141 LEU A O 1
ATOM 1157 N N . GLY A 1 142 ? -11.010 -13.993 -0.557 1.00 86.94 142 GLY A N 1
ATOM 1158 C CA . GLY A 1 142 ? -11.495 -12.705 -0.067 1.00 86.94 142 GLY A CA 1
ATOM 1159 C C . GLY A 1 142 ? -12.960 -12.473 -0.437 1.00 86.94 142 GLY A C 1
ATOM 1160 O O . GLY A 1 142 ? -13.749 -12.063 0.407 1.00 86.94 142 GLY A O 1
ATOM 1161 N N . TYR A 1 143 ? -13.342 -12.775 -1.680 1.00 90.75 143 TYR A N 1
ATOM 1162 C CA . TYR A 1 143 ? -14.730 -12.672 -2.128 1.00 90.75 143 TYR A CA 1
ATOM 1163 C C . TYR A 1 143 ? -15.658 -13.605 -1.342 1.00 90.75 143 TYR A C 1
ATOM 1165 O O . TYR A 1 143 ? -16.714 -13.166 -0.888 1.00 90.75 143 TYR A O 1
ATOM 1173 N N . GLU A 1 144 ? -15.252 -14.858 -1.138 1.00 90.81 144 GLU A N 1
ATOM 1174 C CA . GLU A 1 144 ? -15.994 -15.832 -0.334 1.00 90.81 144 GLU A CA 1
ATOM 1175 C C . GLU A 1 144 ? -16.182 -15.333 1.106 1.00 90.81 144 GLU A C 1
ATOM 1177 O O . GLU A 1 144 ? -17.305 -15.294 1.599 1.00 90.81 144 GLU A O 1
ATOM 1182 N N . ALA A 1 145 ? -15.123 -14.822 1.740 1.00 88.00 145 ALA A N 1
ATOM 1183 C CA . ALA A 1 145 ? -15.189 -14.280 3.097 1.00 88.00 145 ALA A CA 1
ATOM 1184 C C . ALA A 1 145 ? -16.142 -13.077 3.232 1.00 88.00 145 ALA A C 1
ATOM 1186 O O . ALA A 1 145 ? -16.820 -12.945 4.246 1.00 88.00 145 ALA A O 1
ATOM 1187 N N . PHE A 1 146 ? -16.222 -12.202 2.223 1.00 84.50 146 PHE A N 1
ATOM 1188 C CA . PHE A 1 146 ? -17.136 -11.050 2.245 1.00 84.50 146 PHE A CA 1
ATOM 1189 C C . PHE A 1 146 ? -18.584 -11.390 1.864 1.00 84.50 146 PHE A C 1
ATOM 1191 O O . PHE A 1 146 ? -19.472 -10.568 2.089 1.00 84.50 146 PHE A O 1
ATOM 1198 N N . THR A 1 147 ? -18.829 -12.553 1.253 1.00 86.94 147 THR A N 1
ATOM 1199 C CA . THR A 1 147 ? -20.163 -12.964 0.775 1.00 86.94 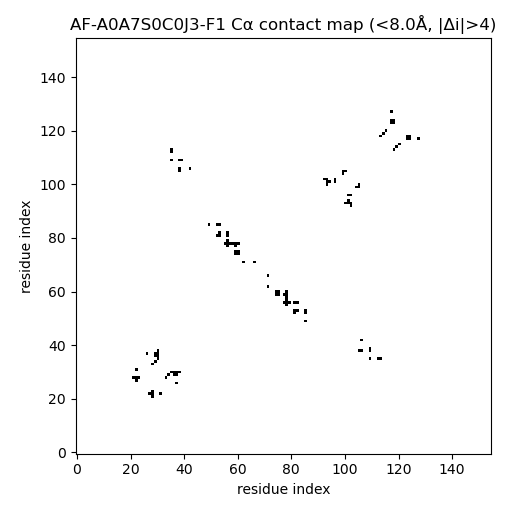147 THR A CA 1
ATOM 1200 C C . THR A 1 147 ? -20.765 -14.133 1.547 1.00 86.94 147 THR A C 1
ATOM 1202 O O . THR A 1 147 ? -21.959 -14.402 1.391 1.00 86.94 147 THR A O 1
ATOM 1205 N N . ALA A 1 148 ? -19.983 -14.792 2.404 1.00 81.88 148 ALA A N 1
ATOM 1206 C CA . ALA A 1 148 ? -20.481 -15.760 3.365 1.00 81.88 148 ALA A CA 1
ATOM 1207 C C . ALA A 1 148 ? -21.532 -15.099 4.270 1.00 81.88 148 ALA A C 1
ATOM 1209 O O . ALA A 1 148 ? -21.312 -14.023 4.832 1.00 81.88 148 ALA A O 1
ATOM 1210 N N . LYS A 1 149 ? -22.703 -15.730 4.379 1.00 70.12 149 LYS A N 1
ATOM 1211 C CA . LYS A 1 149 ? -23.715 -15.330 5.358 1.00 70.12 149 LYS A CA 1
ATOM 1212 C C . LYS A 1 149 ? -23.221 -15.727 6.747 1.00 70.12 149 LYS A C 1
ATOM 1214 O O . LYS A 1 149 ? -22.582 -16.761 6.897 1.00 70.12 149 LYS A O 1
ATOM 1219 N N . SER A 1 150 ? -23.503 -14.894 7.743 1.00 60.91 150 SER A N 1
ATOM 1220 C CA . SER A 1 150 ? -23.335 -15.262 9.145 1.00 60.91 150 SER A CA 1
ATOM 1221 C C . SER A 1 150 ? -24.295 -16.408 9.461 1.00 60.91 150 SER A C 1
ATOM 1223 O O . SER A 1 150 ? -25.507 -16.214 9.365 1.00 60.91 150 SER A O 1
ATOM 1225 N N . ASP A 1 151 ? -23.761 -17.574 9.815 1.00 60.50 151 ASP A N 1
ATOM 1226 C CA . ASP A 1 151 ? -24.531 -18.719 10.318 1.00 60.50 151 ASP A CA 1
ATOM 1227 C C . ASP A 1 151 ? -24.978 -18.466 11.775 1.00 60.50 151 ASP A C 1
ATOM 1229 O O . ASP A 1 151 ? -24.644 -19.227 12.673 1.00 60.50 151 ASP A O 1
ATOM 1233 N N . ASP A 1 152 ? -25.715 -17.377 12.008 1.00 58.09 152 ASP A N 1
ATOM 1234 C CA . ASP A 1 152 ? -26.337 -17.043 13.299 1.00 58.09 152 ASP A CA 1
ATOM 1235 C C . ASP A 1 152 ? -27.865 -16.983 13.134 1.00 58.09 152 ASP A C 1
ATOM 1237 O O . ASP A 1 152 ? -28.476 -15.940 13.344 1.00 58.09 152 ASP A O 1
ATOM 1241 N N . ASP A 1 153 ? -28.479 -18.087 12.698 1.00 53.22 153 ASP A N 1
ATOM 1242 C CA . ASP A 1 153 ? -29.944 -18.235 12.647 1.00 53.22 153 ASP A CA 1
ATOM 1243 C C . ASP A 1 153 ? -30.400 -19.705 12.831 1.00 53.22 153 ASP A C 1
ATOM 1245 O O . ASP A 1 153 ? -31.393 -20.108 12.240 1.00 53.22 153 ASP A O 1
ATOM 1249 N N . ASP A 1 154 ? -29.714 -20.515 13.653 1.00 48.16 154 ASP A N 1
ATOM 1250 C CA . ASP A 1 154 ? -30.289 -21.755 14.214 1.00 48.16 154 ASP A CA 1
ATOM 1251 C C . ASP A 1 154 ? -29.664 -22.086 15.599 1.00 48.16 154 ASP A C 1
ATOM 1253 O O . ASP A 1 154 ? -28.453 -22.281 15.707 1.00 48.16 154 ASP A O 1
ATOM 1257 N N . ASP A 1 155 ? -30.550 -22.179 16.608 1.00 42.12 155 ASP A N 1
ATOM 1258 C CA . ASP A 1 155 ? -30.430 -22.500 18.060 1.00 42.12 155 ASP A CA 1
ATOM 1259 C C . ASP A 1 155 ? -30.114 -21.391 19.096 1.00 42.12 155 ASP A C 1
ATOM 1261 O O . ASP A 1 155 ? -28.935 -21.101 19.408 1.00 42.12 155 ASP A O 1
#

pLDDT: mean 76.87, std 15.96, range [36.84, 94.31]

Solvent-accessible surface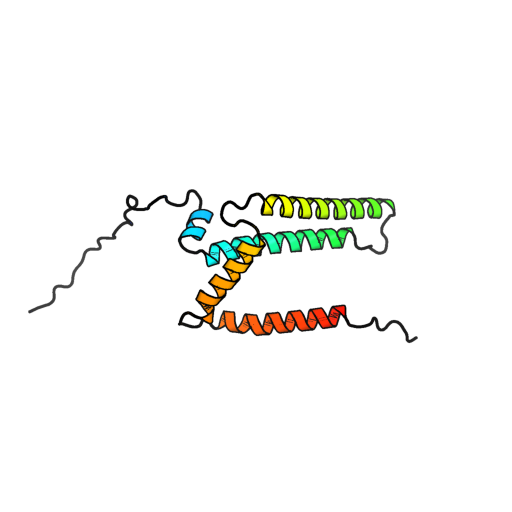 area (backbone atoms only — not comparable to full-atom values): 9378 Å² total; per-residue (Å²): 141,77,89,87,88,83,89,78,91,76,78,78,68,76,69,79,88,73,60,84,75,71,44,95,39,77,67,43,43,30,48,76,78,34,49,63,62,37,44,49,54,55,51,52,49,53,53,50,52,51,51,53,52,48,50,54,22,48,58,38,55,51,85,66,94,88,66,52,77,64,56,55,54,51,32,37,51,52,16,52,51,46,52,50,50,52,53,49,52,54,55,50,52,40,75,65,44,90,87,36,89,33,66,66,57,47,50,52,48,43,52,53,48,47,43,48,61,46,72,68,33,83,76,71,48,69,71,64,62,58,48,56,60,52,54,53,51,52,50,50,54,50,51,48,67,75,65,58,76,81,93,80,84,84,137

Secondary structure (DSSP, 8-state):
---------------GGG-TT--SSHHHHHHHH-HHHHHHHHHHHHHHHHHHHHHHHHHHHSPPTT--HHHHHHHHHHHHHHHHHHHHHHHHHHH--SSSSSHHHHHHHHHHHHHIIIIISSSP-HHHHHHHHHHHHHHHHHHHHHHPPP--S--